Protein AF-A0A7D5NFU3-F1 (afdb_monomer)

Nearest PDB structures (foldseek):
  6r0y-assembly1_T  TM=4.827E-01  e=5.401E+00  Thermus thermophilus HB8

Secondary structure (DSSP, 8-state):
----HHHHHHHHHHHHHHHHHHHHHHHHHHHHHHHHHHHHHHHHHT--THHHHHHHHHHHHHHHHHHHHHHHHTT--

Foldseek 3Di:
DDDDPPVVVVVVVVVVCVVVVVLVVQLVVQLVVQLVVQVVVCVVVVPDSPSSVVSNVVSNVVSVVVSVVVVVVVVVD

Radius of gyration: 19.33 Å; Cα contacts (8 Å, |Δi|>4): 41; chains: 1; bounding box: 38×20×66 Å

Solvent-accessible surface area (backbone atoms only — not comparable to full-atom values): 4184 Å² total; per-residue (Å²): 140,86,82,62,73,72,62,55,51,56,52,51,53,50,60,70,42,46,66,56,51,54,53,51,49,53,33,52,51,47,31,51,52,34,32,53,52,17,45,54,48,21,65,73,68,74,47,71,75,51,50,25,51,51,28,39,54,50,18,51,52,51,24,51,52,50,42,55,49,50,63,56,55,65,71,76,114

Mean predicted aligned error: 9.82 Å

Structure (mmCIF, N/CA/C/O backbone):
data_AF-A0A7D5NFU3-F1
#
_entry.id   AF-A0A7D5NFU3-F1
#
loop_
_atom_site.group_PDB
_atom_site.id
_atom_site.type_symbol
_atom_site.label_atom_id
_atom_site.label_alt_id
_atom_site.label_comp_id
_atom_site.label_asym_id
_atom_site.label_entity_id
_atom_site.label_seq_id
_atom_site.pdbx_PDB_ins_code
_atom_site.Cartn_x
_atom_site.Cartn_y
_atom_site.Cartn_z
_atom_site.occupancy
_atom_site.B_iso_or_equiv
_atom_site.auth_seq_id
_atom_site.auth_comp_id
_atom_site.auth_asym_id
_atom_site.auth_atom_id
_atom_site.pdbx_PDB_model_num
ATOM 1 N N . MET A 1 1 ? 5.040 -10.177 -49.830 1.00 42.38 1 MET A N 1
ATOM 2 C CA . MET A 1 1 ? 5.229 -10.624 -48.433 1.00 42.38 1 MET A CA 1
ATOM 3 C C . MET A 1 1 ? 5.215 -9.400 -47.519 1.00 42.38 1 MET A C 1
ATOM 5 O O . MET A 1 1 ? 6.264 -8.876 -47.188 1.00 42.38 1 MET A O 1
ATOM 9 N N . VAL A 1 2 ? 4.033 -8.877 -47.180 1.00 49.28 2 VAL A N 1
ATOM 10 C CA . VAL A 1 2 ? 3.890 -7.739 -46.247 1.00 49.28 2 VAL A CA 1
ATOM 11 C C . VAL A 1 2 ? 2.904 -8.161 -45.164 1.00 49.28 2 VAL A C 1
ATOM 13 O O . VAL A 1 2 ? 1.777 -7.686 -45.086 1.00 49.28 2 VAL A O 1
ATOM 16 N N . PHE A 1 3 ? 3.307 -9.154 -44.374 1.00 54.25 3 PHE A N 1
ATOM 17 C CA . PHE A 1 3 ? 2.559 -9.575 -43.197 1.00 54.25 3 PHE A CA 1
ATOM 18 C C . PHE A 1 3 ? 3.175 -8.906 -41.959 1.00 54.25 3 PHE A C 1
ATOM 20 O O . PHE A 1 3 ? 4.231 -9.284 -41.475 1.00 54.25 3 PHE A O 1
ATOM 27 N N . ASN A 1 4 ? 2.461 -7.899 -41.455 1.00 51.97 4 ASN A N 1
ATOM 28 C CA . ASN A 1 4 ? 2.101 -7.802 -40.039 1.00 51.97 4 ASN A CA 1
ATOM 29 C C . ASN A 1 4 ? 3.146 -7.437 -38.957 1.00 51.97 4 ASN A C 1
ATOM 31 O O . ASN A 1 4 ? 2.965 -7.795 -37.798 1.00 51.97 4 ASN A O 1
ATOM 35 N N . LEU A 1 5 ? 4.125 -6.577 -39.247 1.00 63.16 5 LEU A N 1
ATOM 36 C CA . LEU A 1 5 ? 5.083 -6.087 -38.233 1.00 63.16 5 LEU A CA 1
ATOM 37 C C . LEU A 1 5 ? 4.455 -5.316 -37.044 1.00 63.16 5 LEU A C 1
ATOM 39 O O . LEU A 1 5 ? 5.080 -5.167 -35.995 1.00 63.16 5 LEU A O 1
ATOM 43 N N . LYS A 1 6 ? 3.214 -4.810 -37.157 1.00 54.56 6 LYS A N 1
ATOM 44 C CA . LYS A 1 6 ? 2.592 -3.992 -36.091 1.00 54.56 6 LYS A CA 1
ATOM 45 C C . LYS A 1 6 ? 1.887 -4.816 -35.007 1.00 54.56 6 LYS A C 1
ATOM 47 O O . LYS A 1 6 ? 1.706 -4.318 -33.892 1.00 54.56 6 LYS A O 1
ATOM 52 N N . LYS A 1 7 ? 1.468 -6.051 -35.311 1.00 54.41 7 LYS A N 1
ATOM 53 C CA . LYS A 1 7 ? 0.780 -6.929 -34.348 1.00 54.41 7 LYS A CA 1
ATOM 54 C C . LYS A 1 7 ? 1.778 -7.684 -33.471 1.00 54.41 7 LYS A C 1
ATOM 56 O O . LYS A 1 7 ? 1.499 -7.859 -32.289 1.00 54.41 7 LYS A O 1
ATOM 61 N N . ASP A 1 8 ? 2.944 -8.030 -34.008 1.00 60.56 8 ASP A N 1
ATOM 62 C CA . ASP A 1 8 ? 3.992 -8.755 -33.281 1.00 60.56 8 ASP A CA 1
ATOM 63 C C . ASP A 1 8 ? 4.668 -7.895 -32.216 1.00 60.56 8 ASP A C 1
ATOM 65 O O . ASP A 1 8 ? 4.850 -8.351 -31.088 1.00 60.56 8 ASP A O 1
ATOM 69 N N . ASN A 1 9 ? 4.908 -6.613 -32.513 1.00 64.88 9 ASN A N 1
ATOM 70 C CA . ASN A 1 9 ? 5.471 -5.688 -31.534 1.00 64.88 9 ASN A CA 1
ATOM 71 C C . ASN A 1 9 ? 4.595 -5.589 -30.2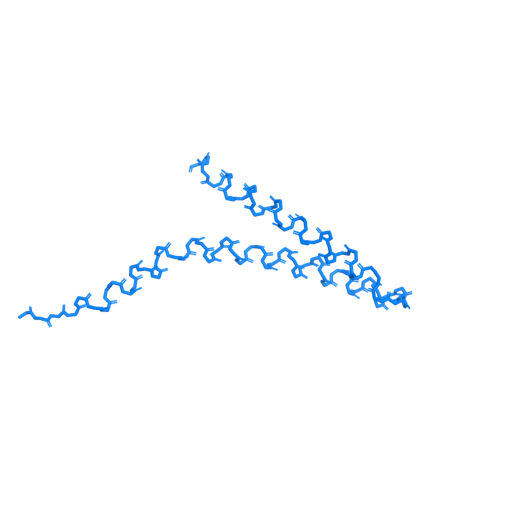89 1.00 64.88 9 ASN A C 1
ATOM 73 O O . ASN A 1 9 ? 5.119 -5.801 -29.208 1.00 64.88 9 ASN A O 1
ATOM 77 N N . LYS A 1 10 ? 3.270 -5.382 -30.420 1.00 70.62 10 LYS A N 1
ATOM 78 C CA . LYS A 1 10 ? 2.350 -5.299 -29.265 1.00 70.62 10 LYS A CA 1
ATOM 79 C C . LYS A 1 10 ? 2.405 -6.540 -28.377 1.00 70.62 10 LYS A C 1
ATOM 81 O O . LYS A 1 10 ? 2.425 -6.411 -27.160 1.00 70.62 10 LYS A O 1
ATOM 86 N N . LYS A 1 11 ? 2.425 -7.731 -28.984 1.00 76.69 11 LYS A 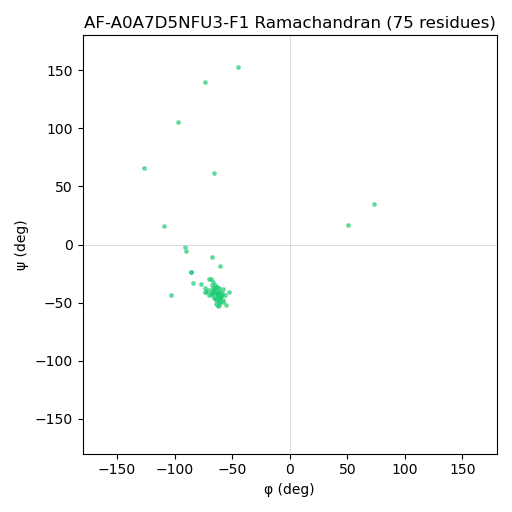N 1
ATOM 87 C CA . LYS A 1 11 ? 2.530 -8.991 -28.240 1.00 76.69 11 LYS A CA 1
ATOM 88 C C . LYS A 1 11 ? 3.853 -9.055 -27.486 1.00 76.69 11 LYS A C 1
ATOM 90 O O . LYS A 1 11 ? 3.852 -9.407 -26.316 1.00 76.69 11 LYS A O 1
ATOM 95 N N . LYS A 1 12 ? 4.951 -8.645 -28.122 1.00 78.69 12 LYS A N 1
ATOM 96 C CA . LYS A 1 12 ? 6.278 -8.591 -27.505 1.00 78.69 12 LYS A CA 1
ATOM 97 C C . LYS A 1 12 ? 6.317 -7.654 -26.291 1.00 78.69 12 LYS A C 1
ATOM 99 O O . LYS A 1 12 ? 6.754 -8.086 -25.234 1.00 78.69 12 LYS A O 1
ATOM 104 N N . ILE A 1 13 ? 5.738 -6.451 -26.394 1.00 79.81 13 ILE A N 1
ATOM 105 C CA . ILE A 1 13 ? 5.622 -5.518 -25.250 1.00 79.81 13 ILE A CA 1
ATOM 106 C C . ILE A 1 13 ? 4.771 -6.132 -24.137 1.00 79.81 13 ILE A C 1
ATOM 108 O O . ILE A 1 13 ? 5.132 -6.054 -22.973 1.00 79.81 13 ILE A O 1
ATOM 112 N N . LEU A 1 14 ? 3.653 -6.786 -24.468 1.00 80.94 14 LEU A N 1
ATOM 113 C CA . LEU A 1 14 ? 2.816 -7.456 -23.466 1.00 80.94 14 LEU A CA 1
ATOM 114 C C . LEU A 1 14 ? 3.573 -8.577 -22.737 1.00 80.94 14 LEU A C 1
ATOM 116 O O . LEU A 1 14 ? 3.441 -8.702 -21.522 1.00 80.94 14 LEU A O 1
ATOM 120 N N . TYR A 1 15 ? 4.389 -9.356 -23.450 1.00 83.44 15 TYR A N 1
ATOM 121 C CA . TYR A 1 15 ? 5.252 -10.379 -22.853 1.00 83.44 15 TYR A CA 1
ATOM 122 C C . TYR A 1 15 ? 6.366 -9.7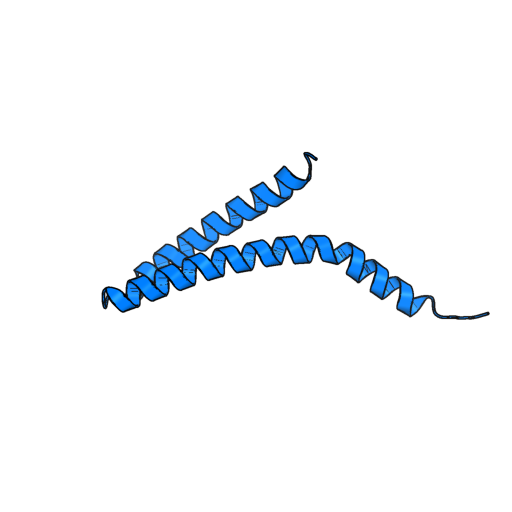79 -21.986 1.00 83.44 15 TYR A C 1
ATOM 124 O O . TYR A 1 15 ? 6.655 -10.320 -20.923 1.00 83.44 15 TYR A O 1
ATOM 132 N N . GLU A 1 16 ? 6.956 -8.655 -22.395 1.00 81.25 16 GLU A N 1
ATOM 133 C CA . GLU A 1 16 ? 7.955 -7.921 -21.606 1.00 81.25 16 GLU A CA 1
ATOM 134 C C . GLU A 1 16 ? 7.343 -7.270 -20.353 1.00 81.25 16 GLU A C 1
ATOM 136 O O . GLU A 1 16 ? 8.014 -7.160 -19.330 1.00 81.25 16 GLU A O 1
ATOM 141 N N . LEU A 1 17 ? 6.059 -6.897 -20.393 1.00 83.62 17 LEU A N 1
ATOM 142 C CA . LEU A 1 17 ? 5.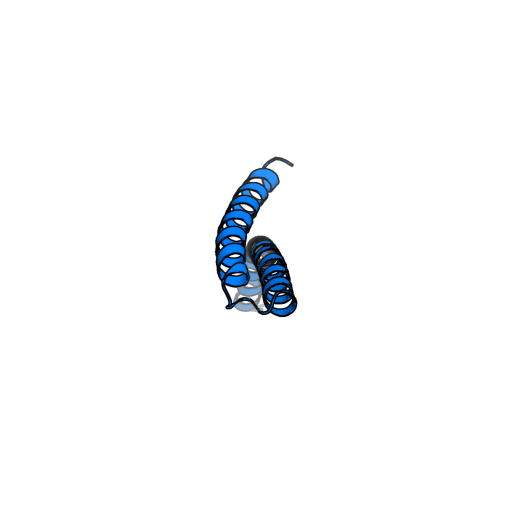316 -6.304 -19.275 1.00 83.62 17 LEU A CA 1
ATOM 143 C C . LEU A 1 17 ? 4.705 -7.343 -18.321 1.00 83.62 17 LEU A C 1
ATOM 145 O O . LEU A 1 17 ? 4.472 -7.038 -17.150 1.00 83.62 17 LEU A O 1
ATOM 149 N N . ALA A 1 18 ? 4.465 -8.573 -18.781 1.00 84.94 18 ALA A N 1
ATOM 150 C CA . ALA A 1 18 ? 3.873 -9.644 -17.976 1.00 84.94 18 ALA A CA 1
ATOM 151 C C . ALA A 1 18 ? 4.597 -9.896 -16.630 1.00 84.94 18 ALA A C 1
ATOM 153 O O . ALA A 1 18 ? 3.914 -10.044 -15.613 1.00 84.94 18 ALA A O 1
ATOM 154 N N . PRO A 1 19 ? 5.945 -9.883 -16.544 1.00 81.50 19 PRO A N 1
ATOM 155 C CA . PRO A 1 19 ? 6.658 -10.013 -15.274 1.00 81.50 19 PRO A CA 1
ATOM 156 C C . PRO A 1 19 ? 6.374 -8.868 -14.295 1.00 81.50 19 PRO A C 1
ATOM 158 O O . PRO A 1 19 ? 6.295 -9.114 -13.092 1.00 81.50 19 PRO A O 1
ATOM 161 N N . TYR A 1 20 ? 6.211 -7.642 -14.798 1.00 82.81 20 TYR A N 1
ATOM 162 C CA . TYR A 1 20 ? 5.923 -6.453 -13.991 1.00 82.81 20 TYR A CA 1
ATOM 16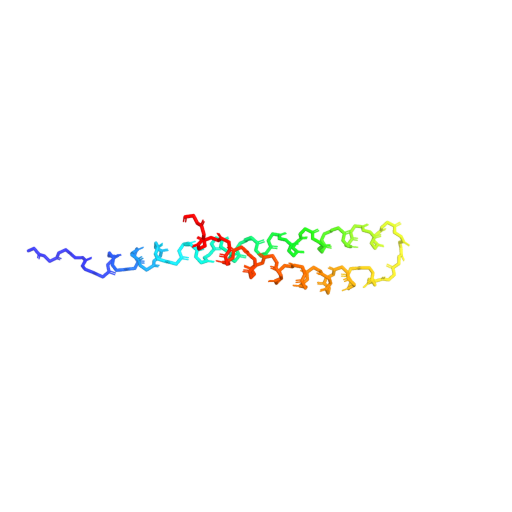3 C C . TYR A 1 20 ? 4.486 -6.465 -13.471 1.00 82.81 20 TYR A C 1
ATOM 165 O O . TYR A 1 20 ? 4.250 -6.176 -12.300 1.00 82.81 20 TYR A O 1
ATOM 173 N N . LEU A 1 21 ? 3.536 -6.887 -14.310 1.00 87.94 21 LEU A N 1
ATOM 174 C CA . LEU A 1 21 ? 2.149 -7.124 -13.904 1.00 87.94 21 LEU A CA 1
ATOM 175 C C . LEU A 1 21 ? 2.060 -8.171 -12.794 1.00 87.94 21 LEU A C 1
ATOM 177 O O . LEU A 1 21 ? 1.335 -7.974 -11.826 1.00 87.94 21 LEU A O 1
ATOM 181 N N . ASN A 1 22 ? 2.839 -9.250 -12.890 1.00 84.75 22 ASN A N 1
ATOM 182 C CA . ASN A 1 22 ? 2.838 -10.308 -11.882 1.00 84.75 22 ASN A CA 1
ATOM 183 C C . ASN A 1 22 ? 3.363 -9.813 -10.516 1.00 84.75 22 ASN A C 1
ATOM 185 O O . ASN A 1 22 ? 2.862 -10.213 -9.468 1.00 84.75 22 ASN A O 1
ATOM 189 N N . LEU A 1 23 ? 4.339 -8.896 -10.520 1.00 82.88 23 LEU A N 1
ATOM 190 C CA . LEU A 1 23 ? 4.824 -8.228 -9.305 1.00 82.88 23 LEU A CA 1
ATOM 191 C C . LEU A 1 23 ? 3.773 -7.276 -8.712 1.00 82.88 23 LEU A C 1
ATOM 193 O O . LEU A 1 23 ? 3.576 -7.258 -7.498 1.00 82.88 23 LEU A O 1
ATOM 197 N N . GLY A 1 24 ? 3.071 -6.516 -9.559 1.00 85.62 24 GLY A N 1
ATOM 198 C CA . GLY A 1 24 ? 1.963 -5.656 -9.132 1.00 85.62 24 GLY A CA 1
ATOM 199 C C . GLY A 1 24 ? 0.772 -6.447 -8.583 1.00 85.62 24 GLY A C 1
ATOM 200 O O . GLY A 1 24 ? 0.158 -6.042 -7.602 1.00 85.62 24 GLY A O 1
ATOM 201 N N . TRP A 1 25 ? 0.478 -7.615 -9.155 1.00 89.06 25 TRP A N 1
ATOM 202 C CA . TRP A 1 25 ? -0.587 -8.491 -8.671 1.00 89.06 25 TRP A CA 1
ATOM 203 C C . TRP A 1 25 ? -0.315 -8.989 -7.253 1.00 89.06 25 TRP A C 1
ATOM 205 O O . TRP A 1 25 ? -1.204 -8.970 -6.405 1.00 89.06 25 TRP A O 1
ATOM 215 N N . GLN A 1 26 ? 0.934 -9.357 -6.964 1.00 84.69 26 GLN A N 1
ATOM 216 C CA . GLN A 1 26 ? 1.327 -9.767 -5.622 1.00 84.69 26 GLN A CA 1
ATOM 217 C C . GLN A 1 26 ? 1.124 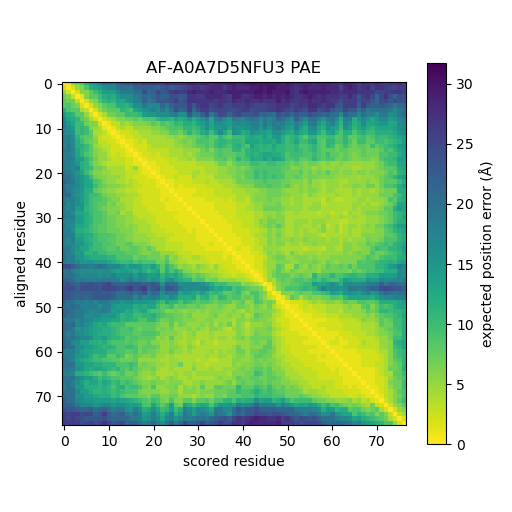-8.646 -4.592 1.00 84.69 26 GLN A C 1
ATOM 219 O O . GLN A 1 26 ? 0.599 -8.899 -3.511 1.00 84.69 26 GLN A O 1
ATOM 224 N N . LEU A 1 27 ? 1.484 -7.408 -4.944 1.00 88.56 27 LEU A N 1
ATOM 225 C CA . LEU A 1 27 ? 1.219 -6.227 -4.120 1.00 88.56 27 LEU A CA 1
ATOM 226 C C . LEU A 1 27 ? -0.266 -6.084 -3.784 1.00 88.56 27 LEU A C 1
ATOM 228 O O . LEU A 1 27 ? -0.633 -5.953 -2.617 1.00 88.56 27 LEU A O 1
ATOM 232 N N . VAL A 1 28 ? -1.114 -6.126 -4.816 1.00 88.94 28 VAL A N 1
ATOM 233 C CA . VAL A 1 28 ? -2.564 -5.974 -4.667 1.00 88.94 28 VAL A CA 1
ATOM 234 C C . VAL A 1 28 ? -3.127 -7.071 -3.771 1.00 88.94 28 VAL A C 1
ATOM 236 O O . VAL A 1 28 ? -3.886 -6.752 -2.862 1.00 88.94 28 VAL A O 1
ATOM 239 N N . ILE A 1 29 ? -2.719 -8.332 -3.964 1.00 90.00 29 ILE A N 1
ATOM 240 C CA . ILE A 1 29 ? -3.160 -9.457 -3.126 1.00 90.00 29 ILE A CA 1
ATOM 241 C C . ILE A 1 29 ? -2.816 -9.216 -1.652 1.00 90.00 29 ILE A C 1
ATOM 243 O O . ILE A 1 29 ? -3.684 -9.384 -0.797 1.00 90.00 29 ILE A O 1
ATOM 247 N N . THR A 1 30 ? -1.582 -8.806 -1.344 1.00 88.19 30 THR A N 1
ATOM 248 C CA . THR A 1 30 ? -1.142 -8.574 0.041 1.00 88.19 30 THR A CA 1
ATOM 249 C C . THR A 1 30 ? -1.951 -7.465 0.716 1.00 88.19 30 THR A C 1
ATOM 251 O O . THR A 1 30 ? -2.398 -7.635 1.853 1.00 88.19 30 THR A O 1
ATOM 254 N N . ILE A 1 31 ? -2.191 -6.352 0.012 1.00 88.38 31 ILE A N 1
ATOM 255 C CA . ILE A 1 31 ? -3.000 -5.238 0.530 1.00 88.38 31 ILE A CA 1
ATOM 256 C C . ILE A 1 31 ? -4.444 -5.691 0.748 1.00 88.38 31 ILE A C 1
ATOM 258 O O . ILE A 1 31 ? -4.998 -5.455 1.820 1.00 88.38 31 ILE A O 1
ATOM 262 N N . LEU A 1 32 ? -5.044 -6.370 -0.239 1.00 89.69 32 LEU A N 1
ATOM 263 C CA . LEU A 1 32 ? -6.423 -6.847 -0.143 1.00 89.69 32 LEU A CA 1
ATOM 264 C C . LEU A 1 32 ? -6.595 -7.779 1.057 1.00 89.69 32 LEU A C 1
ATOM 266 O O . LEU A 1 32 ? -7.558 -7.639 1.803 1.00 89.69 32 LEU A O 1
ATOM 270 N N . LEU A 1 33 ? -5.645 -8.694 1.266 1.00 89.12 33 LEU A N 1
ATOM 271 C CA . LEU A 1 33 ? -5.676 -9.633 2.380 1.00 89.12 33 LEU A CA 1
ATOM 272 C C . LEU A 1 33 ? -5.669 -8.895 3.728 1.00 89.12 33 LEU A C 1
ATOM 274 O O . LEU A 1 33 ? -6.529 -9.160 4.565 1.00 89.12 33 LEU A O 1
ATOM 278 N N . MET A 1 34 ? -4.756 -7.936 3.931 1.00 86.31 34 MET A N 1
ATOM 279 C CA . MET A 1 34 ? -4.711 -7.168 5.185 1.00 86.31 34 MET A CA 1
ATOM 280 C C . MET A 1 34 ? -5.947 -6.291 5.392 1.00 86.31 34 MET A C 1
ATO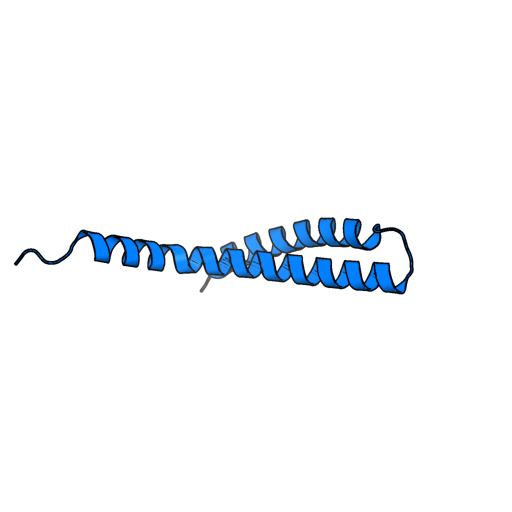M 282 O O . MET A 1 34 ? -6.448 -6.216 6.512 1.00 86.31 34 MET A O 1
ATOM 286 N N . VAL A 1 35 ? -6.465 -5.657 4.337 1.00 85.44 35 VAL A N 1
ATOM 287 C CA . VAL A 1 35 ? -7.668 -4.814 4.424 1.00 85.44 35 VAL A CA 1
ATOM 288 C C . VAL A 1 35 ? -8.909 -5.651 4.731 1.00 85.44 35 VAL A C 1
ATOM 290 O O . VAL A 1 35 ? -9.703 -5.256 5.579 1.00 85.44 35 VAL A O 1
ATOM 293 N N . VAL A 1 36 ? -9.068 -6.822 4.105 1.00 87.75 36 VAL A N 1
ATOM 294 C CA . VAL A 1 36 ? -10.187 -7.739 4.385 1.00 87.75 36 VAL A CA 1
ATOM 295 C C . VAL A 1 36 ? -10.136 -8.230 5.830 1.00 87.75 36 VAL A C 1
ATOM 297 O O . VAL A 1 36 ? -11.168 -8.248 6.499 1.00 87.75 36 VAL A O 1
ATOM 300 N N . ILE A 1 37 ? -8.945 -8.570 6.335 1.00 86.38 37 ILE A N 1
ATOM 301 C CA . ILE A 1 37 ? -8.761 -8.956 7.739 1.00 86.38 37 ILE A CA 1
ATOM 302 C C . ILE A 1 37 ? -9.132 -7.791 8.668 1.00 86.38 37 ILE A C 1
ATOM 304 O O . ILE A 1 37 ? -9.899 -7.994 9.606 1.00 86.38 37 ILE A O 1
ATOM 308 N N . GLY A 1 38 ? -8.653 -6.574 8.388 1.00 83.31 38 GLY 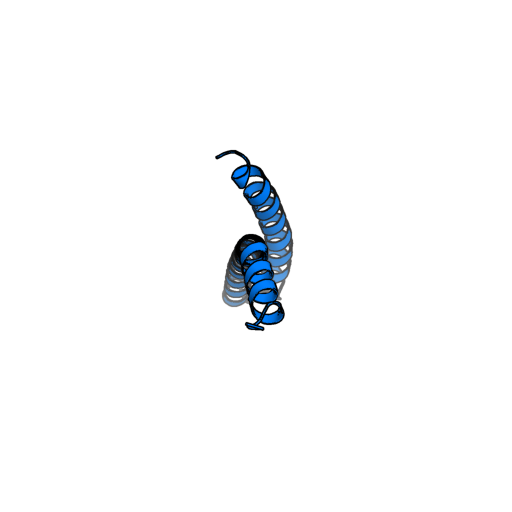A N 1
ATOM 309 C CA . GLY A 1 38 ? -8.969 -5.379 9.178 1.00 83.31 38 GLY A CA 1
ATOM 310 C C . GLY A 1 38 ? -10.463 -5.045 9.193 1.00 83.31 38 GLY A C 1
ATOM 311 O O . GLY A 1 38 ? -11.018 -4.758 10.251 1.00 83.31 38 GLY A O 1
ATOM 312 N N . TYR A 1 39 ? -11.126 -5.174 8.041 1.00 82.25 39 TYR A N 1
ATOM 313 C CA . TYR A 1 39 ? -12.566 -4.966 7.903 1.00 82.25 39 TYR A CA 1
ATOM 314 C C . TYR A 1 39 ? -13.383 -6.010 8.671 1.00 82.25 39 TYR A C 1
ATOM 316 O O . TYR A 1 39 ? -14.369 -5.674 9.327 1.00 82.25 39 TYR A O 1
ATOM 324 N N . PHE A 1 40 ? -12.975 -7.281 8.618 1.00 84.75 40 PHE A N 1
ATOM 325 C CA . PHE A 1 40 ? -13.641 -8.342 9.371 1.00 84.75 40 PHE A CA 1
ATOM 326 C C . PHE A 1 40 ? -13.492 -8.134 10.883 1.00 84.75 40 PHE A C 1
ATOM 328 O O . PHE A 1 40 ? -14.446 -8.353 11.628 1.00 84.75 40 PHE A O 1
ATOM 335 N N . LEU A 1 41 ? -12.324 -7.653 11.322 1.00 81.88 41 LEU A N 1
ATOM 336 C CA . LEU A 1 41 ? -12.069 -7.290 12.713 1.00 81.88 41 LEU A CA 1
ATOM 337 C C . LEU A 1 41 ? -12.957 -6.123 13.161 1.00 81.88 41 LEU A C 1
ATOM 339 O O . LEU A 1 41 ? -13.676 -6.266 14.143 1.00 81.88 41 LEU A O 1
ATOM 343 N N . ASP A 1 42 ? -12.994 -5.013 12.417 1.00 79.00 42 ASP A N 1
ATOM 344 C CA . ASP A 1 42 ? -13.859 -3.871 12.761 1.00 79.00 42 ASP A CA 1
ATOM 345 C C . ASP A 1 42 ? -15.339 -4.272 12.836 1.00 79.00 42 ASP A C 1
ATOM 347 O O . ASP A 1 42 ? -16.059 -3.830 13.730 1.00 79.00 42 ASP A O 1
ATOM 351 N N . LYS A 1 43 ? -15.791 -5.162 11.941 1.00 78.00 43 LYS A N 1
ATOM 352 C CA . LYS A 1 43 ? -17.165 -5.679 11.962 1.00 78.00 43 LYS A CA 1
ATOM 353 C C . LYS A 1 43 ? -17.451 -6.552 13.187 1.00 78.00 43 LYS A C 1
ATOM 355 O O . LYS A 1 43 ? -18.577 -6.547 13.669 1.00 78.00 43 LYS A O 1
ATOM 360 N N . HIS A 1 44 ? -16.469 -7.313 13.669 1.00 78.62 44 HIS A N 1
ATOM 361 C CA . HIS A 1 44 ? -16.636 -8.179 14.837 1.00 78.62 44 HIS A CA 1
ATOM 362 C C . HIS A 1 44 ? -16.610 -7.404 16.161 1.00 78.62 44 HIS A C 1
ATOM 364 O O . HIS A 1 44 ? -17.314 -7.772 17.093 1.00 78.62 44 HIS A O 1
ATOM 370 N N . PHE A 1 45 ? -15.820 -6.330 16.238 1.00 77.12 45 PHE A N 1
ATOM 371 C CA . PHE A 1 45 ? -15.658 -5.525 17.452 1.00 77.12 45 PHE A CA 1
ATOM 372 C C . PHE A 1 45 ? -16.646 -4.350 17.563 1.00 77.12 45 PHE A C 1
ATOM 374 O O . PHE A 1 45 ? -16.594 -3.625 18.555 1.00 77.12 45 PHE A O 1
ATOM 381 N N . GLU A 1 46 ? -17.508 -4.133 16.556 1.00 67.50 46 GLU A N 1
ATOM 382 C CA . GLU A 1 46 ? -18.404 -2.961 16.423 1.00 67.50 46 GLU A CA 1
ATOM 383 C C . GLU A 1 46 ? -17.684 -1.608 16.593 1.00 67.50 46 GLU A C 1
ATOM 385 O O . GLU A 1 46 ? -18.292 -0.552 16.795 1.00 67.50 46 GLU A O 1
ATOM 390 N N . THR A 1 47 ? -16.357 -1.615 16.492 1.00 61.41 47 THR A N 1
ATOM 391 C CA . THR A 1 47 ? -15.538 -0.423 16.566 1.00 61.41 47 THR A CA 1
ATOM 392 C C . THR A 1 47 ? -15.701 0.354 15.270 1.00 61.41 47 THR A C 1
ATOM 394 O O . THR A 1 47 ? -15.737 -0.206 14.173 1.00 61.41 47 THR A O 1
ATOM 397 N N . LYS A 1 48 ? -15.787 1.685 15.389 1.00 67.56 48 LYS A N 1
ATOM 398 C CA . LYS A 1 48 ? -15.633 2.613 14.252 1.00 67.56 48 LYS A CA 1
ATOM 399 C C . LYS A 1 48 ? -14.428 2.174 13.406 1.00 67.56 48 LYS A C 1
ATOM 401 O O . LYS A 1 48 ? -13.523 1.613 14.014 1.00 67.56 48 LYS A O 1
ATOM 406 N N . PRO A 1 49 ? -14.377 2.464 12.087 1.00 74.62 49 PRO A N 1
ATOM 407 C CA . PRO A 1 49 ? -13.428 1.882 11.126 1.00 74.62 49 PRO A CA 1
ATOM 408 C C . PRO A 1 49 ? -11.959 2.276 11.384 1.00 74.62 49 PRO A C 1
ATOM 410 O O . PRO A 1 49 ? -11.316 2.950 10.589 1.00 74.62 49 PRO A O 1
ATOM 413 N N . ILE A 1 50 ? -11.438 1.914 12.547 1.00 77.19 50 ILE A N 1
ATOM 414 C CA . ILE A 1 50 ? -10.174 2.329 13.138 1.00 77.19 50 ILE A CA 1
ATOM 415 C C . ILE A 1 50 ? -9.191 1.186 12.954 1.00 77.19 50 ILE A C 1
ATOM 417 O O . ILE A 1 50 ? -8.071 1.437 12.507 1.00 77.19 50 ILE A O 1
ATOM 421 N N . PHE A 1 51 ? -9.604 -0.068 13.188 1.00 77.12 51 PHE A N 1
ATOM 422 C CA . PHE A 1 51 ? -8.743 -1.206 12.882 1.00 77.12 51 PHE A CA 1
ATOM 423 C C . PHE A 1 51 ? -8.518 -1.330 11.385 1.00 77.12 51 PHE A C 1
ATOM 425 O O . PHE A 1 51 ? -7.386 -1.560 10.987 1.00 77.12 51 PHE A O 1
ATOM 432 N N . THR A 1 52 ? -9.526 -1.089 10.549 1.00 81.50 52 THR A N 1
ATOM 433 C CA . THR A 1 52 ? -9.392 -1.087 9.088 1.00 81.50 52 THR A CA 1
ATOM 434 C C . THR A 1 52 ? -8.407 -0.017 8.639 1.00 81.50 52 THR A C 1
ATOM 436 O O . THR A 1 52 ? -7.577 -0.297 7.784 1.00 81.50 52 THR A O 1
ATOM 439 N N . VAL A 1 53 ? -8.433 1.185 9.225 1.00 83.81 53 VAL A N 1
ATOM 440 C CA . VAL A 1 53 ? -7.482 2.257 8.880 1.00 83.81 53 VAL A CA 1
ATOM 441 C C . VAL A 1 53 ? -6.060 1.897 9.311 1.00 83.81 53 VAL A C 1
ATOM 443 O O . VAL A 1 53 ? -5.130 2.056 8.521 1.00 83.81 53 VAL A O 1
ATOM 446 N N . ILE A 1 54 ? -5.878 1.351 10.517 1.00 86.94 54 ILE A N 1
ATOM 447 C CA . ILE A 1 54 ? -4.565 0.911 11.013 1.00 86.94 54 ILE A CA 1
ATOM 448 C C . ILE A 1 54 ? -4.038 -0.270 10.184 1.00 86.94 54 ILE A C 1
ATOM 450 O O . ILE A 1 54 ? -2.887 -0.248 9.755 1.00 86.94 54 ILE A O 1
ATOM 454 N N . PHE A 1 55 ? -4.873 -1.272 9.900 1.00 85.00 55 PHE A N 1
ATOM 455 C CA . PHE A 1 55 ? -4.526 -2.418 9.056 1.00 85.00 55 PHE A CA 1
ATOM 456 C C . PHE A 1 55 ? -4.297 -2.024 7.601 1.00 85.00 55 PHE A C 1
ATOM 458 O O . PHE A 1 55 ? -3.461 -2.638 6.951 1.00 85.00 55 PHE A O 1
ATOM 465 N N . ALA A 1 56 ? -4.983 -1.007 7.080 1.00 83.94 56 ALA A N 1
ATOM 466 C CA . ALA A 1 56 ? -4.731 -0.484 5.743 1.00 83.94 56 ALA A CA 1
ATOM 467 C C . ALA A 1 56 ? -3.383 0.246 5.678 1.00 83.94 56 ALA A C 1
ATOM 469 O O . ALA A 1 56 ? -2.615 0.021 4.746 1.00 83.94 56 ALA A O 1
ATOM 470 N N . LEU A 1 57 ? -3.054 1.065 6.684 1.00 88.88 57 LEU A N 1
ATOM 471 C CA . LEU A 1 57 ? -1.746 1.720 6.807 1.00 88.88 57 LEU A CA 1
ATOM 472 C C . LEU A 1 57 ? -0.616 0.696 6.943 1.00 88.88 57 LEU A C 1
ATOM 474 O O . LEU A 1 57 ? 0.355 0.742 6.188 1.00 88.88 57 LEU A O 1
ATOM 478 N N . LEU A 1 58 ? -0.769 -0.268 7.853 1.00 87.94 58 LEU A N 1
ATOM 479 C CA . LEU A 1 58 ? 0.185 -1.361 8.019 1.00 87.94 58 LEU A CA 1
ATOM 480 C C . LEU A 1 58 ? 0.261 -2.234 6.767 1.00 87.94 58 LEU A C 1
ATOM 482 O O . LEU A 1 58 ? 1.357 -2.569 6.339 1.00 87.94 58 LEU A O 1
ATOM 486 N N . GLY A 1 59 ? -0.868 -2.542 6.136 1.00 86.00 59 GLY A N 1
ATOM 487 C CA . GLY A 1 59 ? -0.938 -3.297 4.888 1.00 86.00 59 GLY A CA 1
ATOM 488 C C . GLY A 1 59 ? -0.231 -2.597 3.743 1.00 86.00 59 GLY A C 1
ATOM 489 O O . GLY A 1 59 ? 0.462 -3.254 2.974 1.00 86.00 59 GLY A O 1
ATOM 490 N N . CYS A 1 60 ? -0.311 -1.270 3.672 1.00 85.88 60 CYS A N 1
ATOM 491 C CA . CYS A 1 60 ? 0.430 -0.477 2.699 1.00 85.88 60 CYS A CA 1
ATOM 492 C C . CYS A 1 60 ? 1.945 -0.571 2.942 1.00 85.88 60 CYS A C 1
ATOM 494 O O . CYS A 1 60 ? 2.705 -0.853 2.016 1.00 85.88 60 CYS A O 1
ATOM 496 N N . ILE A 1 61 ? 2.383 -0.429 4.200 1.00 89.50 61 ILE A N 1
ATOM 497 C CA . ILE A 1 61 ? 3.797 -0.562 4.584 1.00 89.50 61 ILE A CA 1
ATOM 498 C C . ILE A 1 61 ? 4.303 -1.977 4.276 1.00 89.50 61 ILE A C 1
ATOM 500 O O . ILE A 1 61 ? 5.306 -2.139 3.583 1.00 89.50 61 ILE A O 1
ATOM 504 N N . VAL A 1 62 ? 3.593 -3.006 4.743 1.00 87.75 62 VAL A N 1
ATOM 505 C CA . VAL A 1 62 ? 3.946 -4.420 4.558 1.00 87.75 62 VAL A CA 1
ATOM 506 C C . VAL A 1 62 ? 3.981 -4.783 3.081 1.00 87.75 62 VAL A C 1
ATOM 508 O O . VAL A 1 62 ? 4.950 -5.392 2.638 1.00 87.75 62 VAL A O 1
ATOM 511 N N . ALA A 1 63 ? 2.983 -4.375 2.297 1.00 86.88 63 ALA A N 1
ATOM 512 C CA . ALA A 1 63 ? 2.964 -4.627 0.864 1.00 86.88 63 ALA A CA 1
ATOM 513 C C . ALA A 1 63 ? 4.157 -3.968 0.166 1.00 86.88 63 ALA A C 1
ATOM 515 O O . ALA A 1 63 ? 4.818 -4.610 -0.647 1.00 86.88 63 ALA A O 1
ATOM 516 N N . MET A 1 64 ? 4.498 -2.726 0.521 1.00 87.19 64 MET A N 1
ATOM 517 C CA . MET A 1 64 ? 5.650 -2.041 -0.062 1.00 87.19 64 MET A CA 1
ATOM 518 C C . MET A 1 64 ? 6.977 -2.725 0.305 1.00 87.19 64 MET A C 1
ATOM 520 O O . MET A 1 64 ? 7.832 -2.913 -0.564 1.00 87.19 64 MET A O 1
ATOM 524 N N . TYR A 1 65 ? 7.133 -3.172 1.555 1.00 87.25 65 TYR A N 1
ATOM 525 C CA . TYR A 1 65 ? 8.280 -3.981 1.978 1.00 87.25 65 TYR A CA 1
ATOM 526 C C . TYR A 1 65 ? 8.359 -5.308 1.218 1.00 87.25 65 TYR A C 1
ATOM 528 O O . TYR A 1 65 ? 9.432 -5.669 0.728 1.00 87.25 65 TYR A O 1
ATOM 536 N N . ASP A 1 66 ? 7.241 -6.024 1.096 1.00 85.12 66 ASP A N 1
ATOM 537 C CA . AS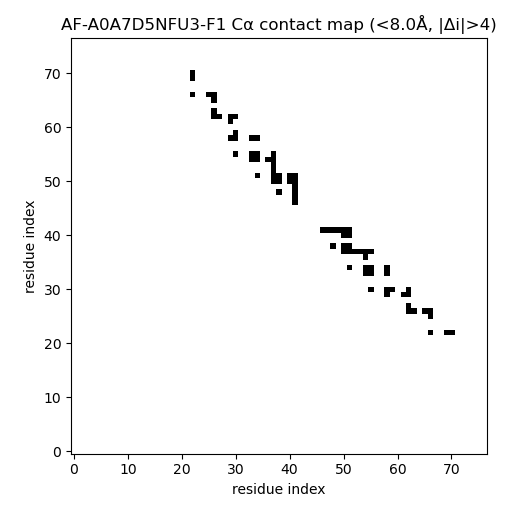P A 1 66 ? 7.176 -7.312 0.407 1.00 85.12 66 ASP A CA 1
ATOM 538 C C . ASP A 1 66 ? 7.471 -7.152 -1.088 1.00 85.12 66 ASP A C 1
ATOM 540 O O . ASP A 1 66 ? 8.215 -7.943 -1.657 1.00 85.12 66 ASP A O 1
ATOM 544 N N . PHE A 1 67 ? 7.008 -6.064 -1.708 1.00 84.81 67 PHE A N 1
ATOM 545 C CA . PHE A 1 67 ? 7.317 -5.717 -3.093 1.00 84.81 67 PHE A CA 1
ATOM 546 C C . PHE A 1 67 ? 8.798 -5.473 -3.328 1.00 84.81 67 PHE A C 1
ATOM 548 O O . PHE A 1 67 ? 9.378 -6.097 -4.216 1.00 84.81 67 PHE A O 1
ATOM 555 N N . ILE A 1 68 ? 9.425 -4.600 -2.532 1.00 85.31 68 ILE A N 1
ATOM 556 C CA . ILE A 1 68 ? 10.858 -4.305 -2.659 1.00 85.31 68 ILE A CA 1
ATOM 557 C C . ILE A 1 68 ? 11.661 -5.586 -2.428 1.00 85.31 68 ILE A C 1
ATOM 559 O O . ILE A 1 68 ? 12.580 -5.898 -3.191 1.00 85.31 68 ILE A O 1
ATOM 563 N N . ARG A 1 69 ? 11.281 -6.376 -1.420 1.00 82.88 69 ARG A N 1
ATOM 564 C CA . ARG A 1 69 ? 11.891 -7.672 -1.126 1.00 82.88 69 ARG A CA 1
ATOM 565 C C . ARG A 1 69 ? 11.714 -8.660 -2.275 1.00 82.88 69 ARG A C 1
ATOM 567 O O . ARG A 1 69 ? 12.687 -9.319 -2.627 1.00 82.88 69 ARG A O 1
ATOM 574 N N . ASN A 1 70 ? 10.539 -8.758 -2.888 1.00 79.75 70 ASN A N 1
ATOM 575 C CA . ASN A 1 70 ? 10.290 -9.690 -3.986 1.00 79.75 70 ASN A CA 1
ATOM 576 C C . ASN A 1 70 ? 10.947 -9.259 -5.291 1.00 79.75 70 ASN A C 1
ATOM 578 O O . ASN A 1 70 ? 11.509 -10.109 -5.976 1.00 79.75 70 ASN A O 1
ATOM 582 N N . VAL A 1 71 ? 10.976 -7.962 -5.594 1.00 79.56 71 VAL A N 1
ATOM 583 C CA . VAL A 1 71 ? 11.771 -7.400 -6.695 1.00 79.56 71 VAL A CA 1
ATOM 584 C C . VAL A 1 71 ? 13.259 -7.695 -6.503 1.00 79.56 71 VAL A C 1
ATOM 586 O O . VAL A 1 71 ? 13.923 -8.129 -7.441 1.00 79.56 71 VAL A O 1
ATOM 589 N N . THR A 1 72 ? 13.780 -7.524 -5.287 1.00 74.25 72 THR A N 1
ATOM 590 C CA . THR A 1 72 ? 15.208 -7.722 -4.995 1.00 74.25 72 THR A CA 1
ATOM 591 C C . THR A 1 72 ? 15.580 -9.207 -4.970 1.00 74.25 72 THR A C 1
ATOM 593 O O . THR A 1 72 ? 16.598 -9.608 -5.530 1.00 74.25 72 THR A O 1
ATOM 596 N N . LYS A 1 73 ? 14.729 -10.060 -4.387 1.00 65.88 73 LYS A N 1
ATOM 597 C CA . LYS A 1 73 ? 14.964 -11.506 -4.266 1.00 65.88 73 LYS A CA 1
ATOM 598 C C . LYS A 1 73 ? 14.884 -12.233 -5.610 1.00 65.88 73 LYS A C 1
ATOM 600 O O . LYS A 1 73 ? 15.603 -13.209 -5.805 1.00 65.88 73 LYS A O 1
ATOM 605 N N . LYS A 1 74 ? 14.079 -11.743 -6.560 1.00 58.62 74 LYS A N 1
ATOM 606 C CA . LYS A 1 74 ? 13.992 -12.298 -7.925 1.00 58.62 74 LYS A CA 1
ATOM 607 C C . LYS A 1 74 ? 15.276 -12.100 -8.746 1.00 58.62 74 LYS A C 1
ATOM 609 O O . LYS A 1 74 ? 15.397 -12.699 -9.803 1.00 58.62 74 LYS A O 1
ATOM 614 N N . ARG A 1 75 ? 16.229 -11.291 -8.261 1.00 53.38 75 ARG A N 1
ATOM 615 C CA . ARG A 1 75 ? 17.542 -11.054 -8.887 1.00 53.38 75 ARG A CA 1
ATOM 616 C C . ARG A 1 75 ? 18.639 -12.027 -8.417 1.00 53.38 75 ARG A C 1
ATOM 618 O O . ARG A 1 75 ? 19.748 -11.956 -8.929 1.00 53.38 75 ARG A O 1
ATOM 625 N N . GLY A 1 76 ? 18.349 -12.895 -7.439 1.00 49.31 76 GLY A N 1
ATOM 626 C CA . GLY A 1 76 ? 19.302 -13.836 -6.827 1.00 49.31 76 GLY A CA 1
ATOM 627 C C . GLY A 1 76 ? 19.091 -15.317 -7.173 1.00 49.31 76 GLY A C 1
ATOM 628 O O . GLY A 1 76 ? 19.609 -16.173 -6.458 1.00 49.31 76 GLY A O 1
ATOM 629 N N . LYS A 1 77 ? 18.315 -15.635 -8.213 1.00 38.38 77 LYS A N 1
ATOM 630 C CA . LYS A 1 77 ? 18.234 -16.973 -8.812 1.00 38.38 77 LYS A CA 1
ATOM 631 C C . LYS A 1 77 ? 18.327 -16.870 -10.322 1.00 38.38 77 LYS A C 1
ATOM 633 O O . LYS A 1 77 ? 17.666 -15.956 -10.862 1.00 38.38 77 LYS A O 1
#

pLDDT: mean 77.66, std 12.61, range [38.38, 90.0]

Sequence (77 aa):
MVFNLKKDNKKKILYELAPYLNLGWQLVITILLMVVIGYFLDKHFETKPIFTVIFALLGCIVAMYDFIRNVTKKRGK